Protein AF-A0A3C0S4Y9-F1 (afdb_monomer_lite)

Radius of gyration: 12.43 Å; chains: 1; bounding box: 29×24×28 Å

Sequence (54 aa):
GTPICITVDYDSLEDNTVTIRHRDTMAQERVAIADLEKILNDLAGWNTLLKKLI

Structure (mmCIF, N/CA/C/O backbone):
data_AF-A0A3C0S4Y9-F1
#
_entry.id   AF-A0A3C0S4Y9-F1
#
loop_
_atom_site.group_PDB
_atom_site.id
_atom_site.type_symbol
_atom_site.label_atom_id
_atom_site.label_alt_id
_atom_site.label_comp_id
_atom_site.label_asym_id
_atom_site.label_entity_id
_atom_site.label_seq_id
_atom_site.pdbx_PDB_ins_code
_atom_site.Cartn_x
_atom_site.Cartn_y
_atom_site.Cartn_z
_atom_site.occupancy
_atom_site.B_iso_or_equiv
_atom_site.auth_seq_id
_atom_site.auth_comp_id
_atom_site.auth_asym_id
_atom_site.auth_atom_id
_atom_site.pdbx_PDB_model_num
ATOM 1 N N . GLY A 1 1 ? 16.221 1.438 -0.643 1.00 68.06 1 GLY A N 1
ATOM 2 C CA . GLY A 1 1 ? 15.133 2.273 -1.175 1.00 68.06 1 GLY A CA 1
ATOM 3 C C . GLY A 1 1 ? 13.842 1.500 -1.078 1.00 68.06 1 GLY A C 1
ATOM 4 O O . GLY A 1 1 ? 13.651 0.574 -1.854 1.00 68.06 1 GLY A O 1
ATOM 5 N N . THR A 1 2 ? 12.976 1.854 -0.138 1.00 81.81 2 THR A N 1
ATOM 6 C CA . THR A 1 2 ? 11.671 1.205 0.040 1.00 81.81 2 THR A CA 1
ATOM 7 C C . THR A 1 2 ? 10.743 1.629 -1.104 1.00 81.81 2 THR A C 1
ATOM 9 O O . THR A 1 2 ? 10.601 2.832 -1.313 1.00 81.81 2 THR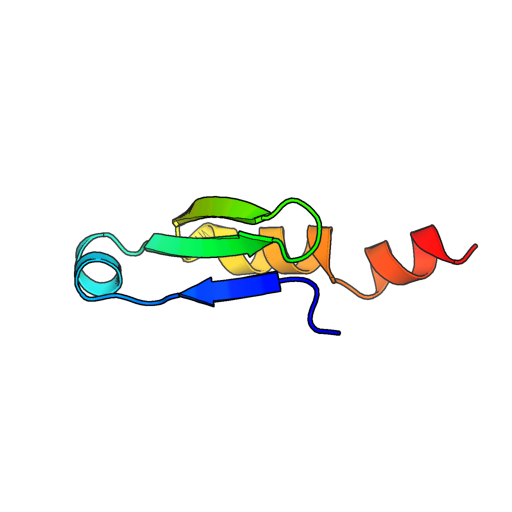 A O 1
ATOM 12 N N . PRO A 1 3 ? 10.203 0.711 -1.923 1.00 84.81 3 PRO A N 1
ATOM 13 C CA . PRO A 1 3 ? 9.412 1.074 -3.104 1.00 84.81 3 PRO A CA 1
ATOM 14 C C . PRO A 1 3 ? 8.006 1.585 -2.757 1.00 84.81 3 PRO A C 1
ATOM 16 O O . PRO A 1 3 ? 7.432 2.354 -3.525 1.00 84.81 3 PRO A O 1
ATOM 19 N N . ILE A 1 4 ? 7.470 1.180 -1.602 1.00 90.88 4 ILE A N 1
ATOM 20 C CA . ILE A 1 4 ? 6.083 1.419 -1.200 1.00 90.88 4 ILE A CA 1
ATOM 21 C C . ILE A 1 4 ? 6.037 1.740 0.298 1.00 90.88 4 ILE A C 1
ATOM 23 O O . ILE A 1 4 ? 6.714 1.077 1.084 1.00 90.88 4 ILE A O 1
ATOM 27 N N . CYS A 1 5 ? 5.225 2.715 0.697 1.00 92.69 5 CYS A N 1
ATOM 28 C CA . CYS A 1 5 ? 4.927 3.023 2.097 1.00 92.69 5 CYS A CA 1
ATOM 29 C C . CYS A 1 5 ? 3.422 2.894 2.358 1.00 92.69 5 CYS A C 1
ATOM 31 O O . CYS A 1 5 ? 2.627 3.238 1.488 1.00 92.69 5 CYS A O 1
ATOM 33 N N . ILE A 1 6 ? 3.039 2.439 3.552 1.00 94.56 6 ILE A N 1
ATOM 34 C CA . ILE A 1 6 ? 1.638 2.334 3.981 1.00 94.56 6 ILE A CA 1
ATOM 35 C C . ILE A 1 6 ? 1.406 3.336 5.107 1.00 94.56 6 ILE A C 1
ATOM 37 O O . ILE A 1 6 ? 2.188 3.386 6.058 1.00 94.56 6 ILE A O 1
ATOM 41 N N . THR A 1 7 ? 0.333 4.108 4.999 1.00 94.31 7 THR A N 1
ATOM 42 C CA . THR A 1 7 ? -0.114 5.050 6.024 1.00 94.31 7 THR A CA 1
ATOM 43 C C . THR A 1 7 ? -1.413 4.545 6.635 1.00 94.31 7 THR A C 1
ATOM 45 O O . THR A 1 7 ? -2.357 4.223 5.911 1.00 94.31 7 THR A O 1
ATOM 48 N N . VAL A 1 8 ? -1.444 4.509 7.966 1.00 94.62 8 VAL A N 1
ATOM 49 C CA . VAL A 1 8 ? -2.631 4.232 8.779 1.00 94.62 8 VAL A CA 1
ATOM 50 C C . VAL A 1 8 ? -2.954 5.513 9.543 1.00 94.62 8 VAL A C 1
ATOM 52 O O . VAL A 1 8 ? -2.103 6.033 10.265 1.00 94.62 8 VAL A O 1
ATOM 55 N N . ASP A 1 9 ? -4.153 6.039 9.338 1.00 91.44 9 ASP A N 1
ATOM 56 C CA . ASP A 1 9 ? -4.691 7.246 9.971 1.00 91.44 9 ASP A CA 1
ATOM 57 C C . ASP A 1 9 ? -5.934 6.916 10.820 1.00 91.44 9 ASP A C 1
ATOM 59 O O . ASP A 1 9 ? -6.282 5.748 10.995 1.00 91.44 9 ASP A O 1
ATOM 63 N N . TYR A 1 10 ? -6.582 7.933 11.394 1.00 89.62 10 TYR A N 1
ATOM 64 C CA . TYR A 1 10 ? -7.783 7.733 12.215 1.00 89.62 10 TYR A CA 1
ATOM 65 C C . TYR A 1 10 ? -8.942 7.128 11.410 1.00 89.62 10 TYR A C 1
ATOM 67 O O . TYR A 1 10 ? -9.565 6.173 11.872 1.00 89.62 10 TYR A O 1
ATOM 75 N N . ASP A 1 11 ? -9.152 7.604 10.181 1.00 87.00 11 ASP A N 1
ATOM 76 C CA . ASP A 1 11 ? -10.193 7.108 9.271 1.00 87.00 11 ASP A CA 1
ATOM 77 C C . ASP A 1 11 ? -9.962 5.634 8.888 1.00 87.00 11 ASP A C 1
ATOM 79 O O . ASP A 1 11 ? -10.894 4.896 8.583 1.00 87.00 11 ASP A O 1
ATOM 83 N N . SER A 1 12 ? -8.713 5.159 8.935 1.00 90.00 12 SER A N 1
ATOM 84 C CA . SER A 1 12 ? -8.360 3.778 8.589 1.00 90.00 12 SER A CA 1
ATOM 85 C C . SER A 1 12 ? -9.045 2.745 9.488 1.00 90.00 12 SER A C 1
ATOM 87 O O . SER A 1 12 ? -9.378 1.652 9.024 1.00 90.00 12 SER A O 1
ATOM 89 N N . LEU A 1 13 ? -9.264 3.082 10.765 1.00 88.19 13 LEU A N 1
ATOM 90 C CA . LEU A 1 13 ? -9.942 2.205 11.722 1.00 88.19 13 LEU A CA 1
ATOM 91 C C . LEU A 1 13 ? -11.459 2.170 11.495 1.00 88.19 13 LEU A 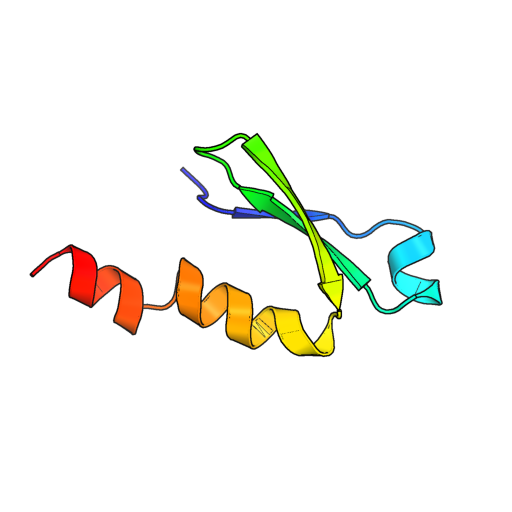C 1
ATOM 93 O O . LEU A 1 13 ? -12.083 1.135 11.721 1.00 88.19 13 LEU A O 1
ATOM 97 N N . GLU 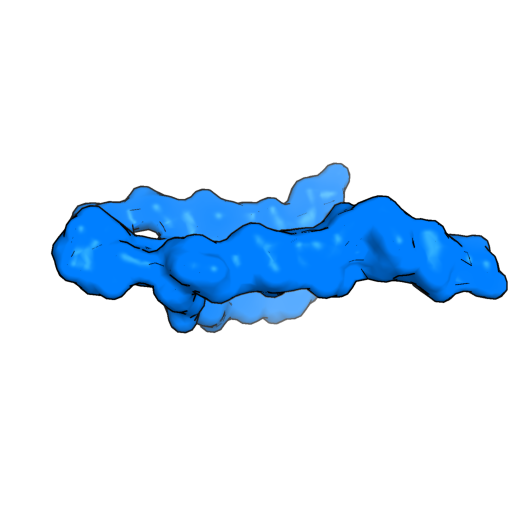A 1 14 ? -12.037 3.285 11.053 1.00 90.62 14 GLU A N 1
ATOM 98 C CA . GLU A 1 14 ? -13.475 3.407 10.804 1.00 90.62 14 GLU A CA 1
ATOM 99 C C . GLU A 1 14 ? -13.858 2.762 9.464 1.00 90.62 14 GLU A C 1
ATOM 101 O O . GLU A 1 14 ? -14.789 1.957 9.403 1.00 90.62 14 GLU A O 1
ATOM 106 N N . ASP A 1 15 ? -13.073 3.024 8.416 1.00 92.62 15 ASP A N 1
ATOM 107 C CA . ASP A 1 15 ? -13.388 2.623 7.041 1.00 92.62 15 ASP A CA 1
ATOM 108 C C . ASP A 1 15 ? -12.738 1.296 6.613 1.00 92.62 15 ASP A C 1
ATOM 110 O O . ASP A 1 15 ? -12.988 0.812 5.510 1.00 92.62 15 ASP A O 1
ATOM 114 N N . ASN A 1 16 ? -11.892 0.686 7.455 1.00 94.38 16 ASN A N 1
ATOM 115 C CA . ASN A 1 16 ? -11.075 -0.489 7.108 1.00 94.38 16 ASN A CA 1
ATOM 116 C C . ASN A 1 16 ? -10.263 -0.298 5.813 1.00 94.38 16 ASN A C 1
ATOM 118 O O . ASN A 1 16 ? -10.094 -1.220 5.004 1.00 94.38 16 ASN A O 1
ATOM 122 N N . THR A 1 17 ? -9.742 0.911 5.618 1.00 96.06 17 THR A N 1
ATOM 123 C CA . THR A 1 17 ? -8.900 1.267 4.474 1.00 96.06 17 THR A CA 1
ATOM 124 C C . THR A 1 17 ? -7.536 1.753 4.933 1.00 96.06 17 THR A C 1
ATOM 126 O O . THR A 1 17 ? -7.373 2.197 6.059 1.00 96.06 17 THR A O 1
ATOM 129 N N . VAL A 1 18 ? -6.538 1.680 4.060 1.00 96.38 18 VAL A N 1
ATOM 130 C CA . VAL A 1 18 ? -5.206 2.254 4.280 1.00 96.38 18 VAL A CA 1
ATOM 131 C C . VAL A 1 18 ? -4.754 2.993 3.034 1.00 96.38 18 VAL A C 1
ATOM 133 O O . VAL A 1 18 ? -5.231 2.714 1.933 1.00 96.38 18 VAL A O 1
ATOM 136 N N . THR A 1 19 ? -3.809 3.918 3.185 1.00 95.88 19 THR A N 1
ATOM 137 C CA . THR A 1 19 ? -3.231 4.620 2.033 1.00 95.88 19 THR A CA 1
ATOM 138 C C . THR A 1 19 ? -1.888 4.009 1.660 1.00 95.88 19 THR A C 1
ATOM 140 O O . THR A 1 19 ? -0.980 3.933 2.487 1.00 95.88 19 THR A O 1
ATOM 143 N N . ILE A 1 20 ? -1.743 3.602 0.403 1.00 95.00 20 ILE A N 1
ATOM 144 C CA . ILE A 1 20 ? -0.484 3.155 -0.188 1.00 95.00 20 ILE A CA 1
ATOM 145 C C . ILE A 1 20 ? 0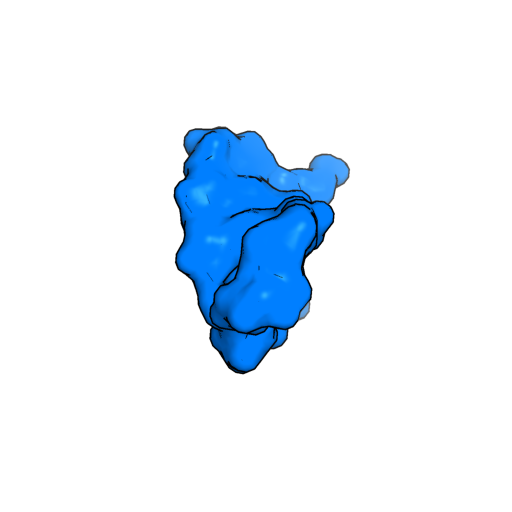.157 4.333 -0.919 1.00 95.00 20 ILE A C 1
ATOM 147 O O . ILE A 1 20 ? -0.482 4.985 -1.742 1.00 95.00 20 ILE A O 1
ATOM 151 N N . ARG A 1 21 ? 1.440 4.589 -0.652 1.00 94.81 21 ARG A N 1
ATOM 152 C CA . ARG A 1 21 ? 2.258 5.586 -1.349 1.00 94.81 21 ARG A CA 1
ATOM 153 C C . ARG A 1 21 ? 3.382 4.918 -2.131 1.00 94.81 21 ARG A C 1
ATOM 155 O O . ARG A 1 21 ? 4.234 4.240 -1.557 1.00 94.81 21 ARG A O 1
ATOM 162 N N . HIS A 1 22 ? 3.437 5.206 -3.425 1.00 92.31 22 HIS A N 1
ATOM 163 C CA . HIS A 1 22 ? 4.478 4.739 -4.338 1.00 92.31 22 HIS A CA 1
ATOM 164 C C . HIS A 1 22 ? 5.674 5.688 -4.310 1.00 92.31 22 HIS A C 1
ATOM 166 O O . HIS A 1 22 ? 5.524 6.899 -4.486 1.00 92.31 22 HIS A O 1
ATOM 172 N N . ARG A 1 23 ? 6.883 5.157 -4.097 1.00 88.81 23 ARG A N 1
ATOM 173 C CA . ARG A 1 23 ? 8.096 5.986 -4.026 1.00 88.81 23 ARG A CA 1
ATOM 174 C C . ARG A 1 23 ? 8.397 6.668 -5.359 1.00 88.81 23 ARG A C 1
ATOM 176 O O . ARG A 1 23 ? 8.671 7.863 -5.371 1.00 88.81 23 ARG A O 1
ATOM 183 N N . ASP A 1 24 ? 8.377 5.905 -6.449 1.00 89.31 24 ASP A N 1
ATOM 184 C CA . ASP A 1 24 ? 8.916 6.357 -7.737 1.00 89.31 24 ASP A CA 1
ATOM 185 C C . ASP A 1 24 ? 7.968 7.325 -8.455 1.00 89.31 24 ASP A C 1
ATOM 187 O O . ASP A 1 24 ? 8.410 8.317 -9.026 1.00 89.31 24 ASP A O 1
ATOM 191 N N . THR A 1 25 ? 6.659 7.072 -8.388 1.00 92.44 25 THR A N 1
ATOM 192 C CA . THR A 1 25 ? 5.637 7.913 -9.034 1.00 92.44 25 THR A CA 1
ATOM 193 C C . THR A 1 25 ? 5.100 9.014 -8.124 1.00 92.44 25 THR A C 1
ATOM 195 O O . THR A 1 25 ? 4.388 9.895 -8.595 1.00 92.44 25 THR A O 1
ATOM 198 N N . MET A 1 26 ? 5.392 8.950 -6.819 1.00 91.19 26 MET A N 1
ATOM 199 C CA . MET A 1 26 ? 4.771 9.771 -5.771 1.00 91.19 26 MET A CA 1
ATOM 200 C C . MET A 1 26 ? 3.237 9.647 -5.679 1.00 91.19 26 MET A C 1
ATOM 202 O O . MET A 1 26 ? 2.608 10.411 -4.945 1.00 91.19 26 MET A O 1
ATOM 206 N N . ALA A 1 27 ? 2.636 8.678 -6.379 1.00 93.88 27 ALA A N 1
ATOM 207 C CA . ALA A 1 27 ? 1.201 8.433 -6.348 1.00 93.88 27 ALA A CA 1
ATOM 208 C C . ALA A 1 27 ? 0.755 7.895 -4.983 1.00 93.88 27 ALA A C 1
ATOM 210 O O . ALA A 1 27 ? 1.508 7.193 -4.297 1.00 93.88 27 ALA A O 1
ATOM 211 N N . GLN A 1 28 ? -0.480 8.222 -4.610 1.00 95.00 28 GLN A N 1
ATOM 212 C CA . GLN A 1 28 ? -1.128 7.751 -3.392 1.00 95.00 28 GLN A CA 1
ATOM 213 C C . GLN A 1 28 ? -2.517 7.223 -3.728 1.00 95.00 28 GLN A C 1
ATOM 215 O O . GLN A 1 28 ? -3.250 7.855 -4.486 1.00 95.00 28 GLN A O 1
ATOM 220 N N . GLU A 1 29 ? -2.867 6.079 -3.160 1.00 94.44 29 GLU A N 1
ATOM 221 C CA . GLU A 1 29 ? -4.167 5.445 -3.349 1.00 94.44 29 GLU A CA 1
ATOM 222 C C . GLU A 1 29 ? -4.679 4.887 -2.023 1.00 94.44 29 GLU A C 1
ATOM 224 O O . GLU A 1 29 ? -3.910 4.331 -1.238 1.00 94.44 29 GLU A O 1
ATOM 229 N N . ARG A 1 30 ? -5.979 5.058 -1.766 1.00 95.19 30 ARG A N 1
ATOM 230 C CA . ARG A 1 30 ? -6.651 4.494 -0.595 1.00 95.19 30 ARG A CA 1
ATOM 231 C C . ARG A 1 30 ? -7.276 3.167 -0.994 1.00 95.19 30 ARG A C 1
ATOM 233 O O . ARG A 1 30 ? -8.052 3.116 -1.944 1.00 95.19 30 ARG A O 1
ATOM 240 N N . VAL A 1 31 ? -6.919 2.105 -0.287 1.00 95.12 31 VAL A N 1
ATOM 241 C CA . VAL A 1 31 ? -7.321 0.733 -0.61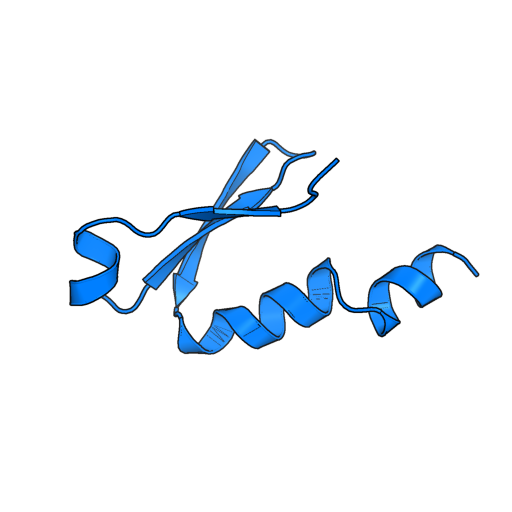0 1.00 95.12 31 VAL A CA 1
ATOM 242 C C . VAL A 1 31 ? -7.922 0.064 0.613 1.00 95.12 31 VAL A C 1
ATOM 244 O O . VAL A 1 31 ? -7.562 0.392 1.744 1.00 95.12 31 VAL A O 1
ATOM 247 N N . ALA A 1 32 ? -8.830 -0.885 0.401 1.00 96.12 32 ALA A N 1
ATOM 248 C CA . ALA A 1 32 ? -9.343 -1.702 1.490 1.00 96.12 32 ALA A CA 1
ATOM 249 C C . ALA A 1 32 ? -8.222 -2.571 2.074 1.00 96.12 32 ALA A C 1
ATOM 251 O O . ALA A 1 32 ? -7.406 -3.131 1.338 1.00 96.12 32 ALA A O 1
ATOM 252 N N . ILE A 1 33 ? -8.208 -2.740 3.398 1.00 94.44 33 ILE A N 1
ATOM 253 C CA . ILE A 1 33 ? -7.240 -3.616 4.078 1.00 94.44 33 ILE A CA 1
ATOM 254 C C . ILE A 1 33 ? -7.335 -5.051 3.539 1.00 94.44 33 ILE A C 1
ATOM 256 O O . ILE A 1 33 ? -6.315 -5.722 3.400 1.00 94.44 33 ILE A O 1
ATOM 260 N N . ALA A 1 34 ? -8.539 -5.495 3.166 1.00 95.69 34 ALA A N 1
ATOM 261 C CA . ALA A 1 34 ? -8.774 -6.808 2.569 1.00 95.69 34 ALA A CA 1
ATOM 262 C C . ALA A 1 34 ? -8.012 -7.030 1.246 1.00 95.69 34 ALA A C 1
ATOM 264 O O . ALA A 1 34 ? -7.623 -8.157 0.951 1.00 95.69 34 ALA A O 1
ATOM 265 N N . ASP A 1 35 ? -7.758 -5.968 0.474 1.00 95.25 35 ASP A N 1
ATOM 266 C CA . ASP A 1 35 ? -7.046 -6.045 -0.808 1.00 95.25 35 ASP A CA 1
ATOM 267 C C . ASP A 1 35 ? -5.531 -5.827 -0.664 1.00 95.25 35 ASP A C 1
ATOM 269 O O . ASP A 1 35 ? -4.762 -6.132 -1.581 1.00 95.25 35 ASP A O 1
ATOM 273 N N . LEU A 1 36 ? -5.080 -5.325 0.491 1.00 92.88 36 LEU A N 1
ATOM 274 C CA . LEU A 1 36 ? -3.702 -4.893 0.724 1.00 92.88 36 LEU A CA 1
ATOM 275 C C . LEU A 1 36 ? -2.680 -6.006 0.463 1.00 92.88 36 LEU A C 1
ATOM 277 O O . LEU A 1 36 ? -1.680 -5.774 -0.213 1.00 92.88 36 LEU A O 1
ATOM 281 N N . GLU A 1 37 ? -2.921 -7.219 0.965 1.00 91.75 37 GLU A N 1
ATOM 282 C CA . GLU A 1 37 ? -1.994 -8.347 0.802 1.00 91.75 37 GLU A CA 1
ATOM 283 C C . GLU A 1 37 ? -1.769 -8.690 -0.675 1.00 91.75 37 GLU A C 1
ATOM 285 O O . GLU A 1 37 ? -0.633 -8.873 -1.123 1.00 91.75 37 GLU A O 1
ATOM 290 N N . LYS A 1 38 ? -2.855 -8.734 -1.452 1.00 92.94 38 LYS A N 1
ATOM 291 C CA . LYS A 1 38 ? -2.798 -9.006 -2.887 1.00 92.94 38 LYS A CA 1
ATOM 292 C C . LYS A 1 38 ? -2.008 -7.919 -3.614 1.00 92.94 38 LYS A C 1
ATOM 294 O O . LYS A 1 38 ? -1.097 -8.238 -4.374 1.00 92.94 38 LYS A O 1
ATOM 299 N N . ILE A 1 39 ? -2.305 -6.652 -3.325 1.00 92.44 39 ILE A N 1
ATOM 300 C CA . ILE A 1 39 ? -1.624 -5.501 -3.931 1.00 92.44 39 ILE A CA 1
ATOM 301 C C . ILE A 1 39 ? -0.119 -5.532 -3.627 1.00 92.44 39 ILE A C 1
ATOM 303 O O . ILE A 1 39 ? 0.705 -5.347 -4.524 1.00 92.44 39 ILE A O 1
ATOM 307 N N . LEU A 1 40 ? 0.270 -5.814 -2.380 1.00 90.31 40 LEU A N 1
ATOM 308 C CA . LEU A 1 40 ? 1.681 -5.896 -1.991 1.00 90.31 40 LEU A CA 1
ATOM 309 C C . LEU A 1 40 ? 2.413 -7.052 -2.683 1.00 90.31 40 LEU A C 1
ATOM 311 O O . LEU A 1 40 ? 3.551 -6.872 -3.123 1.00 90.31 40 LEU A O 1
ATOM 315 N N . ASN A 1 41 ? 1.770 -8.213 -2.820 1.00 89.94 41 ASN A N 1
ATOM 316 C CA . ASN A 1 41 ? 2.334 -9.347 -3.551 1.00 89.94 41 ASN A CA 1
ATOM 317 C C . ASN A 1 41 ? 2.545 -9.026 -5.036 1.00 89.94 41 ASN A C 1
ATOM 319 O O . ASN A 1 41 ? 3.597 -9.354 -5.588 1.00 89.94 41 ASN A O 1
ATOM 323 N N . ASP A 1 42 ? 1.597 -8.336 -5.668 1.00 88.31 42 ASP A N 1
ATOM 324 C CA . ASP A 1 42 ? 1.715 -7.948 -7.072 1.00 88.31 42 ASP A CA 1
ATOM 325 C C . ASP A 1 42 ? 2.830 -6.917 -7.285 1.00 88.31 42 ASP A C 1
ATOM 327 O O . ASP A 1 42 ? 3.580 -7.017 -8.257 1.00 88.31 42 ASP A O 1
ATOM 331 N N . LEU A 1 43 ? 3.001 -5.963 -6.366 1.00 84.38 43 LEU A N 1
ATOM 332 C CA . LEU A 1 43 ? 3.982 -4.884 -6.508 1.00 84.38 43 LEU A CA 1
ATOM 333 C C . LEU A 1 43 ? 5.407 -5.282 -6.094 1.00 84.38 43 LEU A C 1
ATOM 335 O O . LEU A 1 43 ? 6.374 -4.918 -6.772 1.00 84.38 43 LEU A O 1
ATOM 339 N N . ALA A 1 44 ? 5.544 -5.995 -4.975 1.00 83.69 44 ALA A N 1
ATOM 340 C CA . ALA A 1 44 ? 6.821 -6.257 -4.309 1.00 83.69 44 ALA A CA 1
ATOM 341 C C . ALA A 1 44 ? 7.060 -7.741 -3.984 1.00 83.69 44 ALA A C 1
ATOM 343 O O . ALA A 1 44 ? 8.073 -8.075 -3.369 1.00 83.69 44 ALA A O 1
ATOM 344 N N . GLY A 1 45 ? 6.168 -8.643 -4.398 1.00 84.00 45 GLY A N 1
ATOM 345 C CA . GLY A 1 45 ? 6.347 -10.074 -4.189 1.00 84.00 45 GLY A CA 1
ATOM 346 C C . GLY A 1 45 ? 7.554 -10.619 -4.948 1.00 84.00 45 GLY A C 1
ATOM 347 O O . GLY A 1 45 ? 7.869 -10.188 -6.062 1.00 84.00 45 GLY A O 1
ATOM 348 N N . TRP A 1 46 ? 8.210 -11.626 -4.365 1.00 83.62 46 TRP A N 1
ATOM 349 C CA . TRP A 1 46 ? 9.371 -12.292 -4.964 1.00 83.62 46 TRP A CA 1
ATOM 350 C C . TRP A 1 46 ? 9.096 -12.775 -6.388 1.00 83.62 46 TRP A C 1
ATOM 352 O O . TRP A 1 46 ? 9.938 -12.600 -7.259 1.00 83.62 46 TRP A O 1
ATOM 362 N N . ASN A 1 47 ? 7.894 -13.289 -6.660 1.00 82.81 47 ASN A N 1
ATOM 363 C CA . ASN A 1 47 ? 7.495 -13.707 -8.005 1.00 82.81 47 ASN A CA 1
ATOM 364 C C . ASN A 1 47 ? 7.522 -12.550 -9.018 1.00 82.81 47 ASN A C 1
ATOM 366 O O . ASN A 1 47 ? 7.982 -12.738 -10.141 1.00 82.81 47 ASN A O 1
ATOM 370 N N . THR A 1 48 ? 7.059 -11.356 -8.642 1.00 81.75 48 THR A N 1
ATOM 371 C CA . THR A 1 48 ? 7.107 -10.171 -9.511 1.00 81.75 48 THR A CA 1
ATOM 372 C C . THR A 1 48 ? 8.534 -9.662 -9.667 1.00 81.75 48 THR A C 1
ATOM 374 O O . THR A 1 48 ? 8.957 -9.337 -10.775 1.00 81.75 48 THR A O 1
ATOM 377 N N . LEU A 1 49 ? 9.290 -9.592 -8.570 1.00 81.50 49 LEU A N 1
ATOM 378 C CA . LEU A 1 49 ? 10.661 -9.086 -8.588 1.00 81.50 49 LEU A CA 1
ATOM 379 C C . LEU A 1 49 ? 11.586 -9.987 -9.412 1.00 81.50 49 LEU A C 1
ATOM 381 O O . LEU A 1 49 ? 12.347 -9.484 -10.232 1.00 81.50 49 LEU A O 1
ATOM 385 N N . LEU A 1 50 ? 11.473 -11.308 -9.260 1.00 83.75 50 LEU A N 1
ATOM 386 C CA . LEU A 1 50 ? 12.248 -12.277 -10.035 1.00 83.75 50 LEU A CA 1
ATOM 387 C C . LEU A 1 50 ? 11.897 -12.221 -11.527 1.00 83.75 50 LEU A C 1
ATOM 389 O O . LEU A 1 50 ? 12.800 -12.265 -12.353 1.00 83.75 50 LEU A O 1
ATOM 393 N N . LYS A 1 51 ? 10.620 -12.024 -11.886 1.00 80.12 51 LYS A N 1
ATOM 394 C CA . LYS A 1 51 ? 10.200 -11.812 -13.286 1.00 80.12 51 LYS A CA 1
ATOM 395 C C . LYS A 1 51 ? 10.765 -10.540 -13.923 1.00 80.12 51 LYS A C 1
ATOM 397 O O . LYS A 1 51 ? 10.828 -10.475 -15.139 1.00 80.12 51 LYS A O 1
ATOM 402 N N . LYS A 1 52 ? 11.116 -9.516 -13.138 1.00 76.69 52 LYS A N 1
ATOM 403 C CA . LYS A 1 52 ? 11.730 -8.275 -13.648 1.00 76.69 52 LYS A CA 1
ATOM 404 C C . LYS A 1 52 ? 13.248 -8.390 -13.839 1.00 76.69 52 LYS A C 1
ATOM 406 O O . LYS A 1 52 ? 13.840 -7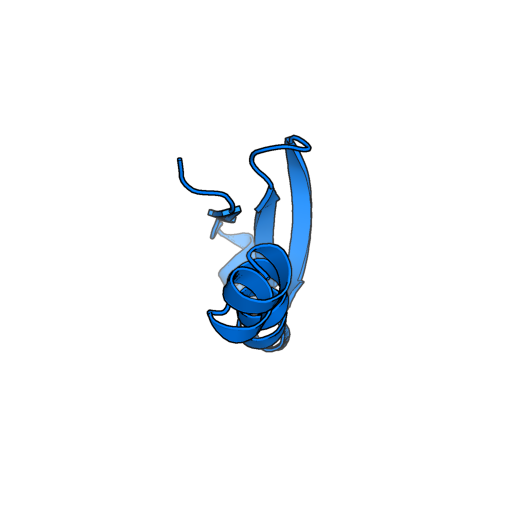.494 -14.430 1.00 76.69 52 LYS A O 1
ATOM 411 N N . LEU A 1 53 ? 13.871 -9.429 -13.278 1.00 76.62 53 LEU A N 1
ATOM 412 C CA . LEU A 1 53 ? 15.324 -9.635 -13.286 1.00 76.62 53 LEU A CA 1
ATOM 413 C C . LEU A 1 53 ? 15.800 -10.613 -14.369 1.00 76.62 53 LEU A C 1
ATOM 415 O O . LEU A 1 53 ? 16.996 -10.641 -14.653 1.00 76.62 53 LEU A O 1
ATOM 419 N N . ILE A 1 54 ? 14.891 -11.414 -14.928 1.00 68.25 54 ILE A N 1
ATOM 420 C CA . ILE A 1 54 ? 15.133 -12.373 -16.017 1.00 68.25 54 ILE A CA 1
ATOM 421 C C . ILE A 1 54 ? 14.576 -11.771 -17.305 1.00 68.25 54 ILE A C 1
ATOM 423 O O . ILE A 1 54 ? 15.267 -11.869 -18.340 1.00 68.25 54 ILE A O 1
#

Foldseek 3Di:
DDQKDKDDDPVCVVVQWIWIAGDPVRDIDIGHVVCVVVVCCCPPNPVNVVVVVD

pLDDT: mean 89.23, std 6.66, range [68.06, 96.38]

Secondary structure (DSSP, 8-state):
--SEEEE--HHHHHHSEEEEEETTT--EEEEEHHHHHHHHHHHH-HHHHHHTT-